Protein AF-A0A1F6UWS8-F1 (afdb_monomer_lite)

Secondary structure (DSSP, 8-state):
--HHHHHHHHHHHHHTTTTTPPPPPGGGHHHH--GGGSTTSSHHHHHHHHHHHHHHH---S------SSSS--

Sequence (73 aa):
MNLRILIVALLFAVFSGCAGLERVQPWQRGELARKAMRPDAYPNDAFLDEHVYFSKESATGGQGIGGGGCGCN

InterPro domains:
  IPR025362 Domain of unknown function DUF4266 [PF14086] (24-73)

Radius of gyration: 22.5 Å; chains: 1; bounding box: 42×28×59 Å

Structure (mmCIF, N/CA/C/O backbone):
data_AF-A0A1F6UWS8-F1
#
_entry.id   AF-A0A1F6UWS8-F1
#
loop_
_atom_site.group_PDB
_atom_site.id
_atom_site.type_symbol
_atom_site.label_atom_id
_atom_site.label_alt_id
_atom_site.label_comp_id
_atom_site.label_asym_id
_atom_site.label_entity_id
_atom_site.label_seq_id
_atom_site.pdbx_PDB_ins_code
_atom_site.Cartn_x
_atom_site.Cartn_y
_atom_site.Cartn_z
_atom_site.occupancy
_atom_site.B_iso_or_equiv
_atom_site.auth_seq_id
_atom_site.auth_comp_id
_atom_site.auth_asym_id
_atom_site.auth_atom_id
_atom_site.pdbx_PDB_model_num
ATOM 1 N N . MET A 1 1 ? -20.554 -6.696 42.806 1.00 65.06 1 MET A N 1
ATOM 2 C CA . MET A 1 1 ? -19.590 -6.402 41.722 1.00 65.06 1 MET A CA 1
ATOM 3 C C . MET A 1 1 ? -19.454 -4.886 41.629 1.00 65.06 1 MET A C 1
ATOM 5 O O . MET A 1 1 ? -20.474 -4.221 41.520 1.00 65.06 1 MET A O 1
ATOM 9 N N . ASN A 1 2 ? -18.254 -4.326 41.804 1.00 89.25 2 ASN A N 1
ATOM 10 C CA . ASN A 1 2 ? -18.081 -2.878 42.000 1.00 89.25 2 ASN A CA 1
ATOM 11 C C . ASN A 1 2 ? -18.277 -2.105 40.684 1.00 89.25 2 ASN A C 1
ATOM 13 O O . ASN A 1 2 ? -17.695 -2.480 39.669 1.00 89.25 2 ASN A O 1
ATOM 17 N N . LEU A 1 3 ? -19.021 -0.991 40.709 1.00 92.44 3 LEU A N 1
ATOM 18 C CA . LEU A 1 3 ? -19.335 -0.164 39.527 1.00 92.44 3 LEU A CA 1
ATOM 19 C C . LEU A 1 3 ? -18.085 0.261 38.732 1.00 92.44 3 LEU A C 1
ATOM 21 O O . LEU A 1 3 ? -18.096 0.275 37.507 1.00 92.44 3 LEU A O 1
ATOM 25 N N . ARG A 1 4 ? -16.971 0.523 39.424 1.00 93.25 4 ARG A N 1
ATOM 26 C CA . ARG A 1 4 ? -15.677 0.845 38.798 1.00 93.25 4 ARG A CA 1
ATOM 27 C C . ARG A 1 4 ? -15.138 -0.284 37.914 1.00 93.25 4 ARG A C 1
ATOM 29 O O . ARG A 1 4 ? -14.590 -0.010 36.855 1.00 93.25 4 ARG A O 1
ATOM 36 N N . ILE A 1 5 ? -15.320 -1.540 38.325 1.00 94.06 5 ILE A N 1
ATOM 37 C CA . ILE A 1 5 ? -14.862 -2.715 37.567 1.00 94.06 5 ILE A CA 1
ATOM 38 C C . ILE A 1 5 ? -15.681 -2.854 36.278 1.00 94.06 5 ILE A C 1
ATOM 40 O O . ILE A 1 5 ? -15.120 -3.134 35.224 1.00 94.06 5 ILE A O 1
ATOM 44 N N . LEU A 1 6 ? -16.989 -2.584 36.345 1.00 94.06 6 LEU A N 1
ATOM 45 C CA . LEU A 1 6 ? -17.876 -2.613 35.178 1.00 94.06 6 LEU A CA 1
ATOM 46 C C . LEU A 1 6 ? -17.502 -1.546 34.141 1.00 94.06 6 LEU A C 1
ATOM 48 O O . LEU A 1 6 ? -17.472 -1.840 32.950 1.00 94.06 6 LEU A O 1
ATOM 52 N N . ILE A 1 7 ? -17.165 -0.332 34.587 1.00 94.69 7 ILE A N 1
ATOM 53 C CA . ILE A 1 7 ? -16.744 0.763 33.697 1.00 94.69 7 ILE A CA 1
ATOM 54 C C . ILE A 1 7 ? -15.438 0.411 32.976 1.00 94.69 7 ILE A C 1
ATOM 56 O O . ILE A 1 7 ? -15.328 0.607 31.768 1.00 94.69 7 ILE A O 1
ATOM 60 N N . VAL A 1 8 ? -14.459 -0.146 33.693 1.00 94.25 8 VAL A N 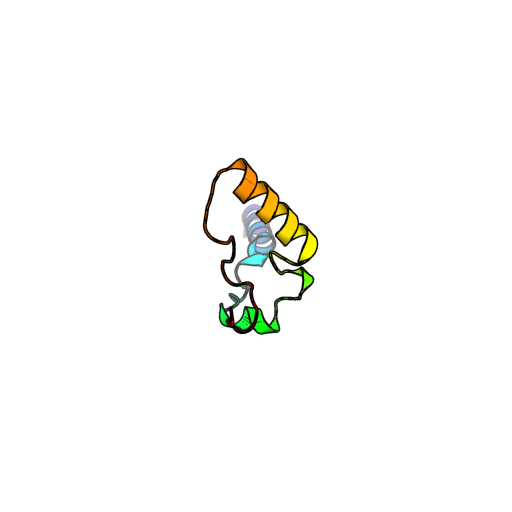1
ATOM 61 C CA . VAL A 1 8 ? -13.177 -0.548 33.094 1.00 94.25 8 VAL A CA 1
ATOM 62 C C . VAL A 1 8 ? -13.372 -1.678 32.082 1.00 94.25 8 VAL A C 1
ATOM 64 O O . VAL A 1 8 ? -12.847 -1.597 30.975 1.00 94.25 8 VAL A O 1
ATOM 67 N N . ALA A 1 9 ? -14.169 -2.696 32.415 1.00 92.12 9 ALA A N 1
ATOM 68 C CA . ALA A 1 9 ? -14.471 -3.791 31.493 1.00 92.12 9 ALA A CA 1
ATOM 69 C C . ALA A 1 9 ? -15.171 -3.299 30.212 1.00 92.12 9 ALA A C 1
ATOM 71 O O . ALA A 1 9 ? -14.832 -3.743 29.115 1.00 92.12 9 ALA A O 1
ATOM 72 N N . LEU A 1 10 ? -16.096 -2.342 30.340 1.00 91.94 10 LEU A N 1
ATOM 73 C CA . LEU A 1 10 ? -16.787 -1.736 29.202 1.00 91.94 10 LEU A CA 1
ATOM 74 C C . LEU A 1 10 ? -15.825 -0.959 28.290 1.00 91.94 10 LEU A C 1
ATOM 76 O O . LEU A 1 10 ? -15.912 -1.080 27.071 1.00 91.94 10 LEU A O 1
ATOM 80 N N . LEU A 1 11 ? -14.879 -0.208 28.861 1.00 92.25 11 LEU A N 1
ATOM 81 C CA . LEU A 1 11 ? -13.864 0.508 28.082 1.00 92.25 11 LEU A CA 1
ATOM 82 C C . LEU A 1 11 ? -12.991 -0.459 27.271 1.00 92.25 11 LEU A C 1
ATOM 84 O O . LEU A 1 11 ? -12.808 -0.257 26.074 1.00 92.25 11 LEU A O 1
ATOM 88 N N . PHE A 1 12 ? -12.511 -1.544 27.883 1.00 90.12 12 PHE A N 1
ATOM 89 C CA . PHE A 1 12 ? -11.719 -2.551 27.167 1.00 90.12 12 PHE A CA 1
ATOM 90 C C . PHE A 1 12 ? -12.496 -3.227 26.031 1.00 90.12 12 PHE A C 1
ATOM 92 O O . PHE A 1 12 ? -11.923 -3.483 24.972 1.00 90.12 12 PHE A O 1
ATOM 99 N N . ALA A 1 13 ? -13.797 -3.471 26.213 1.00 87.75 13 ALA A N 1
ATOM 100 C CA . ALA A 1 13 ? -14.637 -4.036 25.161 1.00 87.75 13 ALA A CA 1
ATOM 101 C C . ALA A 1 13 ? -14.725 -3.108 23.934 1.00 87.75 13 ALA A C 1
ATOM 103 O O . ALA A 1 13 ? -14.579 -3.578 22.806 1.00 87.75 13 ALA A O 1
ATOM 104 N N . VAL A 1 14 ? -14.873 -1.794 24.146 1.00 88.06 14 VAL A N 1
ATOM 105 C CA . VAL A 1 14 ? -14.966 -0.795 23.062 1.00 88.06 14 VAL A CA 1
ATOM 106 C C . VAL A 1 14 ? -13.646 -0.644 22.290 1.00 88.06 14 VAL A C 1
ATOM 108 O O . VAL A 1 14 ? -13.667 -0.423 21.082 1.00 88.06 14 VAL A O 1
ATOM 111 N N . PHE A 1 15 ? -12.493 -0.822 22.943 1.00 85.19 15 PHE A N 1
ATOM 112 C CA . PHE A 1 15 ? -11.176 -0.708 22.296 1.00 85.19 15 PHE A CA 1
ATOM 113 C C . PHE A 1 15 ? -10.647 -2.013 21.666 1.00 85.19 15 PHE A C 1
ATOM 115 O O . PHE A 1 15 ? -9.579 -2.010 21.057 1.00 85.19 15 PHE A O 1
ATOM 122 N N . SER A 1 16 ? -11.379 -3.128 21.754 1.00 83.38 16 SER A N 1
ATOM 123 C CA . SER A 1 16 ? -10.932 -4.438 21.241 1.00 83.38 16 SER A CA 1
ATOM 124 C C . SER A 1 16 ? -11.053 -4.628 19.716 1.00 83.38 16 SER A C 1
ATOM 126 O O . SER A 1 16 ? -10.651 -5.666 19.191 1.00 83.38 16 SER A O 1
ATOM 128 N N . GLY A 1 17 ? -11.578 -3.635 18.989 1.00 78.62 17 GLY A N 1
ATOM 129 C CA . GLY A 1 17 ? -12.109 -3.793 17.626 1.00 78.62 17 GLY A CA 1
ATOM 130 C C . GLY A 1 17 ? -11.161 -4.363 16.561 1.00 78.62 17 GLY A C 1
ATOM 131 O O . GLY A 1 17 ? -11.631 -4.967 15.603 1.00 78.62 17 GLY A O 1
ATOM 132 N N . CYS A 1 18 ? -9.842 -4.233 16.718 1.00 79.50 18 CYS A N 1
ATOM 133 C CA . CYS A 1 18 ? -8.878 -4.740 15.732 1.00 79.50 18 CYS A CA 1
ATOM 134 C C . CYS A 1 18 ? -8.287 -6.117 16.078 1.00 79.50 18 CYS A C 1
ATOM 136 O O . CYS A 1 18 ? -7.530 -6.665 15.280 1.00 79.50 18 CYS A O 1
ATOM 138 N N . ALA A 1 19 ? -8.605 -6.691 17.244 1.00 79.44 19 ALA A N 1
ATOM 139 C CA . ALA A 1 19 ? -7.978 -7.930 17.719 1.00 79.44 19 ALA A CA 1
ATOM 140 C C . ALA A 1 19 ? -8.412 -9.189 16.939 1.00 79.44 19 ALA A C 1
ATOM 142 O O . ALA A 1 19 ? -7.707 -10.193 16.969 1.00 79.44 19 ALA A O 1
ATOM 143 N N . GLY A 1 20 ? -9.555 -9.139 16.245 1.00 77.56 20 GLY A N 1
ATOM 144 C CA . GLY A 1 20 ? -10.124 -10.263 15.489 1.00 77.56 20 GLY A CA 1
ATOM 145 C C . GLY A 1 20 ? -10.012 -10.147 13.968 1.00 77.56 20 GLY A C 1
ATOM 146 O O . GLY A 1 20 ? -10.645 -10.925 13.262 1.00 77.56 20 GLY A O 1
ATOM 147 N N . LEU A 1 21 ? -9.268 -9.167 13.448 1.00 84.06 21 LEU A N 1
ATOM 148 C CA . LEU A 1 21 ? -9.120 -8.993 12.003 1.00 84.06 21 LEU A CA 1
ATOM 149 C C . LEU A 1 21 ? -8.259 -10.120 11.421 1.00 84.06 21 LEU A C 1
ATOM 151 O O . LEU A 1 21 ? -7.120 -10.330 11.842 1.00 84.06 21 LEU A O 1
ATOM 155 N N . GLU A 1 22 ? -8.795 -10.830 10.429 1.00 84.62 22 GLU A N 1
ATOM 156 C CA . GLU A 1 22 ? -8.043 -11.849 9.705 1.00 84.62 22 GLU A CA 1
ATOM 157 C C . GLU A 1 22 ? -6.909 -11.200 8.905 1.00 84.62 22 GLU A C 1
ATOM 159 O O . GLU A 1 22 ? -7.099 -10.202 8.202 1.00 84.62 22 GLU A O 1
ATOM 164 N N . ARG A 1 23 ? -5.693 -11.745 9.032 1.00 83.56 23 ARG A N 1
ATOM 165 C CA . ARG A 1 23 ? -4.543 -11.222 8.293 1.00 83.56 23 ARG A CA 1
ATOM 166 C C . ARG A 1 23 ? -4.648 -11.612 6.825 1.00 83.56 23 ARG A C 1
ATOM 168 O O . ARG A 1 23 ? -4.613 -12.792 6.495 1.00 83.56 23 ARG A O 1
ATOM 175 N N . VAL A 1 24 ? -4.681 -10.603 5.958 1.00 83.62 24 VAL A N 1
ATOM 176 C CA . VAL A 1 24 ? -4.620 -10.782 4.506 1.00 83.62 24 VAL A CA 1
ATOM 177 C C . VAL A 1 24 ? -3.280 -11.409 4.120 1.00 83.62 24 VAL A C 1
ATOM 179 O O . VAL A 1 24 ? -2.210 -10.899 4.461 1.00 83.62 24 VAL A O 1
ATOM 182 N N . GLN A 1 25 ? -3.340 -12.523 3.403 1.00 86.00 25 GLN A N 1
ATOM 183 C CA . GLN A 1 25 ? -2.177 -13.257 2.927 1.00 86.00 25 GLN A CA 1
ATOM 184 C C . GLN A 1 25 ? -1.562 -12.567 1.693 1.00 86.00 25 GLN A C 1
ATOM 186 O O . GLN A 1 25 ? -2.287 -11.974 0.890 1.00 86.00 25 GLN A O 1
ATOM 191 N N . PRO A 1 26 ? -0.234 -12.651 1.476 1.00 78.19 26 PRO A N 1
ATOM 192 C CA . PRO A 1 26 ? 0.445 -11.909 0.408 1.00 78.19 26 PRO A CA 1
ATOM 193 C C . PRO A 1 26 ? -0.106 -12.126 -1.010 1.00 78.19 26 PRO A C 1
ATOM 195 O O . PRO A 1 26 ? -0.048 -11.196 -1.818 1.00 78.19 26 PRO A O 1
ATOM 198 N N . TRP A 1 27 ? -0.633 -13.318 -1.308 1.00 80.38 27 TRP A N 1
ATOM 199 C CA . TRP A 1 27 ? -1.219 -13.686 -2.605 1.00 80.38 27 TRP A CA 1
ATOM 200 C C . TRP A 1 27 ? -2.646 -13.170 -2.807 1.00 80.38 27 TRP A C 1
ATOM 202 O O . TRP A 1 27 ? -3.049 -12.935 -3.941 1.00 80.38 27 TRP A O 1
ATOM 212 N N . GLN A 1 28 ? -3.388 -12.900 -1.728 1.00 83.62 28 GLN A N 1
ATOM 213 C CA . GLN A 1 28 ? -4.729 -12.310 -1.812 1.00 83.62 28 GLN A CA 1
ATOM 214 C C .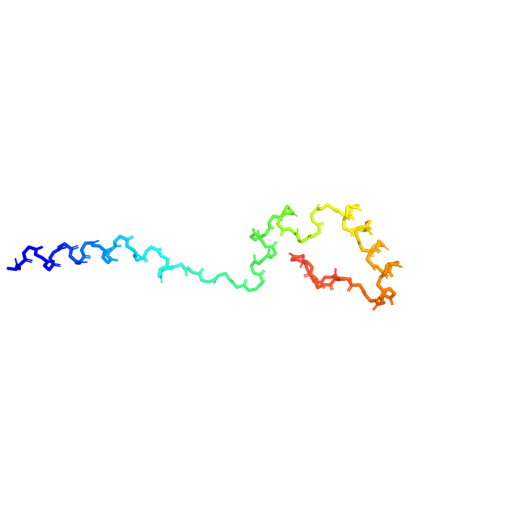 GLN A 1 28 ? -4.693 -10.864 -2.329 1.00 83.62 28 GLN A C 1
ATOM 216 O O . GLN A 1 28 ? -5.721 -10.323 -2.731 1.00 83.62 28 GLN A O 1
ATOM 221 N N . ARG A 1 29 ? -3.509 -10.233 -2.377 1.00 77.88 29 ARG A N 1
ATOM 222 C CA . ARG A 1 29 ? -3.328 -8.911 -2.991 1.00 77.88 29 ARG A CA 1
ATOM 223 C C . ARG A 1 29 ? -3.793 -8.873 -4.447 1.00 77.88 29 ARG A C 1
ATOM 225 O O . ARG A 1 29 ? -4.337 -7.852 -4.839 1.00 77.88 29 ARG A O 1
ATOM 232 N N . GLY A 1 30 ? -3.647 -9.962 -5.207 1.00 74.69 30 GLY A N 1
ATOM 233 C CA . GLY A 1 30 ? -4.091 -10.008 -6.606 1.00 74.69 30 GLY A CA 1
ATOM 234 C C . GLY A 1 30 ? -5.608 -9.861 -6.785 1.00 74.69 30 GLY A C 1
ATOM 235 O O . GLY A 1 30 ? -6.052 -9.390 -7.827 1.00 74.69 30 GLY A O 1
ATOM 236 N N . GLU A 1 31 ? -6.396 -10.220 -5.769 1.00 84.50 31 GLU A N 1
ATOM 237 C CA . GLU A 1 31 ? -7.864 -10.156 -5.809 1.00 84.50 31 GLU A CA 1
ATOM 238 C C . GLU A 1 31 ? -8.420 -8.962 -5.022 1.00 84.50 31 GLU A C 1
ATOM 240 O O . GLU A 1 31 ? -9.392 -8.331 -5.437 1.00 84.50 31 GLU A O 1
ATOM 245 N N . LEU A 1 32 ? -7.800 -8.630 -3.886 1.00 85.56 32 LEU A N 1
ATOM 246 C CA . LEU A 1 32 ? -8.280 -7.586 -2.977 1.00 85.56 32 LEU A CA 1
ATOM 247 C C . LEU A 1 32 ? -7.779 -6.184 -3.349 1.00 85.56 32 LEU A C 1
ATOM 249 O O . LEU A 1 32 ? -8.433 -5.192 -3.012 1.00 85.56 32 LEU A O 1
ATOM 253 N N . ALA A 1 33 ? -6.628 -6.069 -4.022 1.00 84.50 33 ALA A N 1
ATOM 254 C CA . ALA A 1 33 ? -6.076 -4.773 -4.398 1.00 84.50 33 ALA A CA 1
ATOM 255 C C . ALA A 1 33 ? -6.754 -4.231 -5.661 1.00 84.50 33 ALA A C 1
ATOM 257 O O . ALA A 1 33 ? -6.784 -4.857 -6.719 1.00 84.50 33 ALA A O 1
ATOM 258 N N . ARG A 1 34 ? -7.263 -3.002 -5.574 1.00 86.00 34 ARG A N 1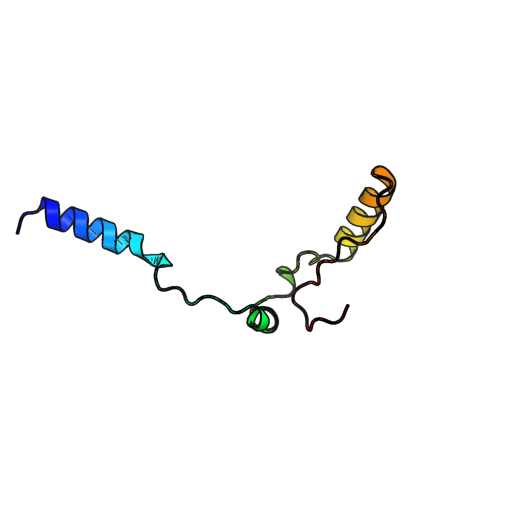
ATOM 259 C CA . ARG A 1 34 ? -7.778 -2.274 -6.740 1.00 86.00 34 ARG A CA 1
ATOM 260 C C . ARG A 1 34 ? -6.621 -1.649 -7.514 1.00 86.00 34 ARG A C 1
ATOM 262 O O . ARG A 1 34 ? -5.600 -1.301 -6.930 1.00 86.00 34 ARG A O 1
ATOM 269 N N . LYS A 1 35 ? -6.824 -1.368 -8.807 1.00 80.44 35 LYS A N 1
ATOM 270 C CA . LYS A 1 35 ? -5.834 -0.655 -9.643 1.00 80.44 35 LYS A CA 1
ATOM 271 C C . LYS A 1 35 ? -5.363 0.671 -9.024 1.00 80.44 35 LYS A C 1
ATOM 273 O O . LYS A 1 35 ? -4.187 0.984 -9.108 1.00 80.44 35 LYS A O 1
ATOM 278 N N . ALA A 1 36 ? -6.258 1.401 -8.356 1.00 83.81 36 ALA A N 1
ATOM 279 C CA . ALA A 1 36 ? -5.943 2.666 -7.687 1.00 83.81 36 ALA A CA 1
ATOM 280 C C . ALA A 1 36 ? -5.095 2.519 -6.405 1.00 83.81 36 ALA A C 1
ATOM 282 O O . ALA A 1 36 ? -4.594 3.512 -5.899 1.00 83.81 36 ALA A O 1
ATOM 283 N N . MET A 1 37 ? -4.948 1.305 -5.863 1.00 83.06 37 MET A N 1
ATOM 284 C CA . MET A 1 37 ? -4.100 1.018 -4.695 1.00 83.06 37 MET A CA 1
ATOM 285 C C . MET A 1 37 ? -2.660 0.671 -5.097 1.00 83.06 37 MET A C 1
ATOM 287 O O . MET A 1 37 ? -1.840 0.346 -4.240 1.00 83.06 37 MET A O 1
ATOM 291 N N . ARG A 1 38 ? -2.357 0.680 -6.401 1.00 78.56 38 ARG A N 1
ATOM 292 C CA . ARG A 1 38 ? -1.003 0.471 -6.898 1.00 78.56 38 ARG A CA 1
ATOM 293 C C . ARG A 1 38 ? -0.105 1.652 -6.505 1.00 78.56 38 ARG A C 1
ATOM 295 O O . ARG A 1 38 ? -0.569 2.788 -6.587 1.00 78.56 38 ARG A O 1
ATOM 302 N N . PRO A 1 39 ? 1.173 1.410 -6.158 1.00 77.12 39 PRO A N 1
ATOM 303 C CA . PRO A 1 39 ? 2.148 2.484 -5.941 1.00 77.12 39 PRO A CA 1
ATOM 304 C C . PRO A 1 39 ? 2.278 3.421 -7.151 1.00 77.12 39 PRO A C 1
ATOM 306 O O . PRO A 1 39 ? 2.486 4.615 -6.994 1.00 77.12 39 PRO A O 1
ATOM 309 N N . ASP A 1 40 ? 2.086 2.875 -8.351 1.00 79.25 40 ASP A N 1
ATOM 310 C CA . ASP A 1 40 ? 2.176 3.531 -9.653 1.00 79.25 40 ASP A CA 1
ATOM 311 C C . ASP A 1 40 ? 0.797 3.654 -10.329 1.00 79.25 40 ASP A C 1
ATOM 313 O O . ASP A 1 40 ? 0.636 3.392 -11.522 1.00 79.25 40 ASP A O 1
ATOM 317 N N . ALA A 1 41 ? -0.242 4.010 -9.563 1.00 83.31 41 ALA A N 1
ATOM 318 C CA . ALA A 1 41 ? -1.613 4.111 -10.077 1.00 83.31 41 ALA A CA 1
ATOM 319 C C . ALA A 1 41 ? -1.746 5.045 -11.301 1.00 83.31 41 ALA A C 1
ATOM 321 O O . ALA A 1 41 ? -2.615 4.818 -12.148 1.00 83.31 41 ALA A O 1
ATOM 322 N N . TYR A 1 42 ? -0.868 6.048 -11.405 1.00 88.69 42 TYR A N 1
ATOM 323 C CA . TYR A 1 42 ? -0.745 6.964 -12.536 1.00 88.69 42 TYR A CA 1
ATOM 324 C C . TYR A 1 42 ? 0.612 6.745 -13.224 1.00 88.69 42 TYR A C 1
ATOM 326 O O . TYR A 1 42 ? 1.621 7.294 -12.784 1.00 88.69 42 TYR A O 1
ATOM 334 N N . PRO A 1 43 ? 0.672 5.934 -14.295 1.00 82.44 43 PRO A N 1
ATOM 335 C CA . PRO A 1 43 ? 1.944 5.491 -14.867 1.00 82.44 43 PRO A CA 1
ATOM 336 C C . PRO A 1 43 ? 2.760 6.630 -15.489 1.00 82.44 43 PRO A C 1
ATOM 338 O O . PRO A 1 43 ? 3.984 6.581 -15.467 1.00 82.44 43 PRO A O 1
ATOM 341 N N . ASN A 1 44 ? 2.100 7.665 -16.019 1.00 89.94 44 ASN A N 1
ATOM 342 C CA . ASN A 1 44 ? 2.795 8.821 -16.587 1.00 89.94 44 ASN A CA 1
ATOM 343 C C . ASN A 1 44 ? 3.478 9.658 -15.502 1.00 89.94 44 ASN A C 1
ATOM 345 O O . ASN A 1 44 ? 4.616 10.075 -15.686 1.00 89.94 44 ASN A O 1
ATOM 349 N N . ASP A 1 45 ? 2.799 9.866 -14.373 1.00 90.31 45 ASP A N 1
ATOM 350 C CA . ASP A 1 45 ? 3.342 10.633 -13.252 1.00 90.31 45 ASP A CA 1
ATOM 351 C C . ASP A 1 45 ? 4.518 9.874 -12.631 1.00 90.31 45 ASP A C 1
ATOM 353 O O . ASP A 1 45 ? 5.598 10.433 -12.471 1.00 90.31 45 ASP A O 1
ATOM 357 N N . ALA A 1 46 ? 4.352 8.564 -12.410 1.00 87.06 46 ALA A N 1
ATOM 358 C CA . ALA A 1 46 ? 5.416 7.700 -11.906 1.00 87.06 46 ALA A CA 1
ATOM 359 C C . ALA A 1 46 ? 6.654 7.697 -12.822 1.00 87.06 46 ALA A C 1
ATOM 361 O O . ALA A 1 46 ? 7.779 7.802 -12.340 1.00 87.06 46 ALA A O 1
ATOM 362 N N . PHE A 1 47 ? 6.453 7.628 -14.144 1.00 86.06 47 PHE A N 1
ATOM 363 C CA . PHE A 1 47 ? 7.545 7.707 -15.117 1.00 86.06 47 PHE A CA 1
ATOM 364 C C . PHE A 1 47 ? 8.278 9.053 -15.060 1.00 86.06 47 PHE A C 1
ATOM 366 O O . PHE A 1 47 ? 9.508 9.094 -15.103 1.00 86.06 47 PHE A O 1
ATOM 373 N N . LEU A 1 48 ? 7.535 10.159 -14.983 1.00 89.94 48 LEU A N 1
ATOM 374 C CA . LEU A 1 48 ? 8.117 11.498 -14.916 1.00 89.94 48 LEU A CA 1
ATOM 375 C C . LEU A 1 48 ? 8.919 11.696 -13.627 1.00 89.94 48 LEU A C 1
ATOM 377 O O . LEU A 1 48 ? 10.044 12.196 -13.688 1.00 89.94 48 LEU A O 1
ATOM 381 N N . ASP A 1 49 ? 8.375 11.267 -12.490 1.00 88.31 49 ASP A N 1
ATOM 382 C CA . ASP A 1 49 ? 9.054 11.334 -11.197 1.00 88.31 49 ASP A CA 1
ATOM 383 C C . ASP A 1 49 ? 10.350 10.517 -11.207 1.00 88.31 49 ASP A C 1
ATOM 385 O O . ASP A 1 49 ? 11.401 11.006 -10.785 1.00 88.31 49 ASP A O 1
ATOM 389 N N . GLU A 1 50 ? 10.309 9.306 -11.764 1.00 85.94 50 GLU A N 1
ATOM 390 C CA . GLU A 1 50 ? 11.482 8.443 -11.895 1.00 85.94 50 GLU A CA 1
ATOM 391 C C . GLU A 1 50 ? 12.540 9.047 -12.833 1.00 85.94 50 GLU A C 1
ATOM 393 O O . GLU A 1 50 ? 13.730 9.080 -12.503 1.00 85.94 50 GLU A O 1
ATOM 398 N N . HIS A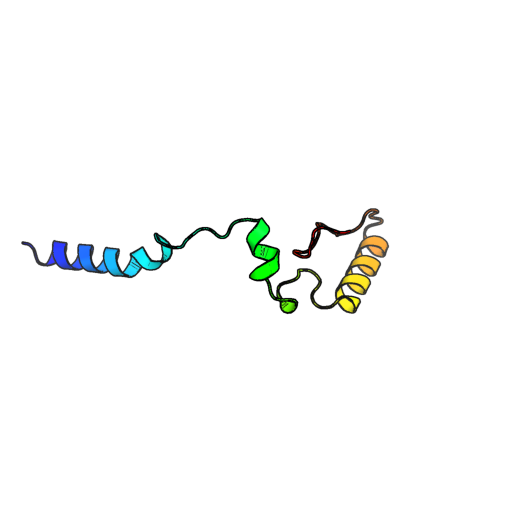 1 51 ? 12.118 9.613 -13.967 1.00 86.75 51 HIS A N 1
ATOM 399 C CA . HIS A 1 51 ? 13.016 10.296 -14.895 1.00 86.75 51 HIS A CA 1
ATOM 400 C C . HIS A 1 51 ? 13.721 11.491 -14.239 1.00 86.75 51 HIS A C 1
ATOM 402 O O . HIS A 1 51 ? 14.937 11.662 -14.390 1.00 86.75 51 HIS A O 1
ATOM 408 N N . VAL A 1 52 ? 12.980 12.308 -13.486 1.00 90.06 52 VAL A N 1
ATOM 409 C CA . VAL A 1 52 ? 13.541 13.444 -12.743 1.00 90.06 52 VAL A CA 1
ATOM 410 C C . VAL A 1 52 ? 14.494 12.960 -11.652 1.00 90.06 52 VAL A C 1
ATOM 412 O O . VAL A 1 52 ? 15.579 13.527 -11.511 1.00 90.06 52 VAL A O 1
ATOM 415 N N . TYR A 1 53 ? 14.124 11.917 -10.907 1.00 87.00 53 TYR A N 1
ATOM 416 C CA . TYR A 1 53 ? 14.935 11.363 -9.824 1.00 87.00 53 TYR A CA 1
ATOM 417 C C . TYR A 1 53 ? 16.289 10.846 -10.324 1.00 87.00 53 TYR A C 1
ATOM 419 O O . TYR A 1 53 ? 17.326 11.274 -9.819 1.00 87.00 53 TYR A O 1
ATOM 427 N N . PHE A 1 54 ? 16.317 10.014 -11.371 1.00 85.31 54 PHE A N 1
ATOM 428 C CA . PHE A 1 54 ? 17.583 9.527 -11.937 1.00 85.31 54 PHE A CA 1
ATOM 429 C C . PHE A 1 54 ? 18.440 10.642 -12.522 1.00 85.31 54 PHE A C 1
ATOM 431 O O . PHE A 1 54 ? 19.660 10.633 -12.357 1.00 85.31 54 PHE A O 1
ATOM 438 N N . SER A 1 55 ? 17.803 11.624 -13.161 1.00 88.25 55 SER A N 1
ATOM 439 C CA . SER A 1 55 ? 18.515 12.764 -13.740 1.00 88.25 55 SER A CA 1
ATOM 440 C C . SER A 1 55 ? 19.181 13.634 -12.673 1.00 88.25 55 SER A C 1
ATOM 442 O O . SER A 1 55 ? 20.258 14.175 -12.914 1.00 88.25 55 SER A O 1
ATOM 444 N N . LYS A 1 56 ? 18.556 13.785 -11.499 1.00 90.00 56 LYS A N 1
ATOM 445 C CA . LYS A 1 56 ? 19.078 14.630 -10.414 1.00 90.00 56 LYS A CA 1
ATOM 446 C C . LYS A 1 56 ? 20.070 13.908 -9.518 1.00 90.00 56 LYS A C 1
ATOM 448 O O . LYS A 1 56 ? 21.109 14.469 -9.191 1.00 90.00 56 LYS A O 1
ATOM 453 N N . GLU A 1 57 ? 19.772 12.669 -9.158 1.00 86.56 57 GLU A N 1
ATOM 454 C CA . GLU A 1 57 ? 20.561 11.927 -8.173 1.00 86.56 57 GLU A CA 1
ATOM 455 C C . GLU A 1 57 ? 21.689 11.107 -8.813 1.00 86.56 57 GLU A C 1
ATOM 457 O O . GLU A 1 57 ? 22.421 10.413 -8.112 1.00 86.56 57 GLU A O 1
ATOM 462 N N . SER A 1 58 ? 21.835 11.148 -10.148 1.00 82.44 58 SER A N 1
ATOM 463 C CA . SER A 1 58 ? 22.725 10.246 -10.906 1.00 82.44 58 SER A CA 1
ATOM 464 C C . SER A 1 58 ? 22.535 8.772 -10.517 1.00 82.44 58 SER A C 1
ATOM 466 O O . SER A 1 58 ? 23.456 7.957 -10.598 1.00 82.44 58 SER A O 1
ATOM 468 N N . ALA A 1 59 ? 21.334 8.436 -10.046 1.00 73.88 59 ALA A N 1
ATOM 469 C CA . ALA A 1 59 ? 20.981 7.106 -9.602 1.00 73.88 59 ALA A CA 1
ATOM 470 C C . ALA A 1 59 ? 20.678 6.229 -10.822 1.00 73.88 59 ALA A C 1
ATOM 472 O O . ALA A 1 59 ? 20.170 6.695 -11.841 1.00 73.88 59 ALA A O 1
ATOM 473 N N . THR A 1 60 ? 21.010 4.945 -10.720 1.00 67.62 60 THR A N 1
ATOM 474 C CA . THR A 1 60 ? 20.755 3.950 -11.766 1.00 67.62 60 THR A CA 1
ATOM 475 C C . THR A 1 60 ? 20.062 2.742 -11.141 1.00 67.62 60 THR A C 1
ATOM 477 O O . THR A 1 60 ? 20.468 2.275 -10.078 1.00 67.62 60 THR A O 1
ATOM 480 N N . GLY A 1 61 ? 19.003 2.248 -11.789 1.00 65.75 61 GLY A N 1
ATOM 481 C CA . GLY A 1 61 ? 18.185 1.125 -11.310 1.00 65.75 61 GLY A CA 1
ATOM 482 C C . GLY A 1 61 ? 16.757 1.544 -10.948 1.00 65.75 61 GLY A C 1
ATOM 483 O O . GLY A 1 61 ? 16.571 2.487 -10.193 1.00 65.75 61 GLY A O 1
ATOM 484 N N . GLY A 1 62 ? 15.764 0.841 -11.506 1.00 64.50 62 GLY A N 1
ATOM 485 C CA . GLY A 1 62 ? 14.340 1.189 -11.423 1.00 64.50 62 GLY A CA 1
ATOM 486 C C . GLY A 1 62 ? 13.736 1.134 -10.012 1.00 64.50 62 GLY A C 1
ATOM 487 O O . GLY A 1 62 ? 14.111 0.283 -9.206 1.00 64.50 62 GLY A O 1
ATOM 488 N N . GLN A 1 63 ? 12.734 1.974 -9.741 1.00 64.38 63 GLN A N 1
ATOM 489 C CA . GLN A 1 63 ? 11.931 1.999 -8.499 1.00 64.38 63 GLN A CA 1
ATOM 490 C C . GLN A 1 63 ? 11.029 0.755 -8.307 1.00 64.38 63 GLN A C 1
ATOM 492 O O . GLN A 1 63 ? 10.337 0.625 -7.295 1.00 64.38 63 GLN A O 1
ATOM 497 N N . GLY A 1 64 ? 11.006 -0.168 -9.271 1.00 60.41 64 GLY A N 1
ATOM 498 C CA . GLY A 1 64 ? 10.060 -1.280 -9.331 1.00 60.41 64 GLY A CA 1
ATOM 499 C C . GLY A 1 64 ? 10.301 -2.390 -8.304 1.00 60.41 64 GLY A C 1
ATOM 500 O O . GLY A 1 64 ? 10.832 -3.447 -8.638 1.00 60.41 64 GLY A O 1
ATOM 501 N N . ILE A 1 65 ? 9.804 -2.223 -7.078 1.00 55.00 65 ILE A N 1
ATOM 502 C CA . ILE A 1 65 ? 9.339 -3.362 -6.273 1.00 55.00 65 ILE A CA 1
ATOM 503 C C . ILE A 1 65 ? 7.957 -3.750 -6.800 1.00 55.00 65 ILE A C 1
ATOM 505 O O . ILE A 1 65 ? 6.999 -3.003 -6.621 1.00 55.00 65 ILE A O 1
ATOM 509 N N . GLY A 1 66 ? 7.880 -4.884 -7.506 1.00 55.62 66 GLY A N 1
ATOM 510 C CA . GLY A 1 66 ? 6.705 -5.332 -8.261 1.00 55.62 66 GLY A CA 1
ATOM 511 C C . GLY A 1 66 ? 5.372 -4.971 -7.600 1.00 55.62 66 GLY A C 1
ATOM 512 O O . GLY A 1 66 ? 5.062 -5.415 -6.489 1.00 55.62 66 GLY A O 1
ATOM 513 N N . GLY A 1 67 ? 4.588 -4.139 -8.292 1.00 57.62 67 GLY A N 1
ATOM 514 C CA . GLY A 1 67 ? 3.216 -3.833 -7.907 1.00 57.62 67 GLY A CA 1
ATOM 515 C C . GLY A 1 67 ? 2.389 -5.118 -7.810 1.00 57.62 67 GLY A C 1
ATOM 516 O O . GLY A 1 67 ? 2.712 -6.120 -8.444 1.00 57.62 67 GLY A O 1
ATOM 517 N N . GLY A 1 68 ? 1.322 -5.100 -7.006 1.00 50.69 68 GLY A N 1
ATOM 518 C CA . GLY A 1 68 ? 0.470 -6.260 -6.686 1.00 50.69 68 GLY A CA 1
ATOM 519 C C . GLY A 1 68 ? -0.360 -6.844 -7.844 1.00 50.69 68 GLY A C 1
ATOM 520 O O . GLY A 1 68 ? -1.527 -7.158 -7.638 1.00 50.69 68 GLY A O 1
ATOM 521 N N . GLY A 1 69 ? 0.204 -6.953 -9.049 1.00 57.38 69 GLY A N 1
ATOM 522 C CA . GLY A 1 69 ? -0.285 -7.777 -10.157 1.00 57.38 69 GLY A CA 1
ATOM 523 C C . GLY A 1 69 ? 0.300 -9.196 -10.115 1.00 57.38 69 GLY A C 1
ATOM 524 O O . GLY A 1 69 ? 0.967 -9.563 -9.151 1.00 57.38 69 GLY A O 1
ATOM 525 N N . CYS A 1 70 ? 0.071 -9.994 -11.165 1.00 56.28 70 CYS A N 1
ATOM 526 C CA . CYS A 1 70 ? 0.422 -11.425 -11.271 1.00 56.28 70 CYS A CA 1
ATOM 527 C C . CYS A 1 70 ? 1.927 -11.776 -11.186 1.00 56.28 70 CYS A C 1
ATOM 529 O O . CYS A 1 70 ? 2.308 -12.899 -11.501 1.00 56.28 70 CYS A O 1
ATOM 531 N N . GLY A 1 71 ? 2.786 -10.849 -10.760 1.00 49.38 71 GLY A N 1
ATOM 532 C CA . GLY A 1 71 ? 4.215 -11.089 -10.572 1.00 49.38 71 GLY A CA 1
ATOM 533 C C . GLY A 1 71 ? 5.038 -11.087 -11.859 1.00 49.38 71 GLY A C 1
ATOM 534 O O . GLY A 1 71 ? 6.224 -11.392 -11.802 1.00 49.38 71 GLY A O 1
ATOM 535 N N . CYS A 1 72 ? 4.454 -10.728 -13.002 1.00 40.66 72 CYS A N 1
ATOM 536 C CA . CYS A 1 72 ? 5.208 -10.484 -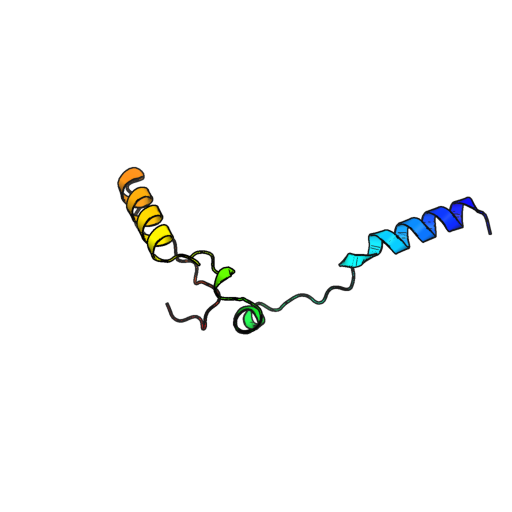14.227 1.00 40.66 72 CYS A CA 1
ATOM 537 C C . CYS A 1 72 ? 5.696 -9.028 -14.232 1.00 40.66 72 CYS A C 1
ATOM 539 O O . CYS A 1 72 ? 4.918 -8.124 -14.538 1.00 40.66 72 CYS A O 1
ATOM 541 N N . ASN A 1 73 ? 6.958 -8.821 -13.842 1.00 44.72 73 AS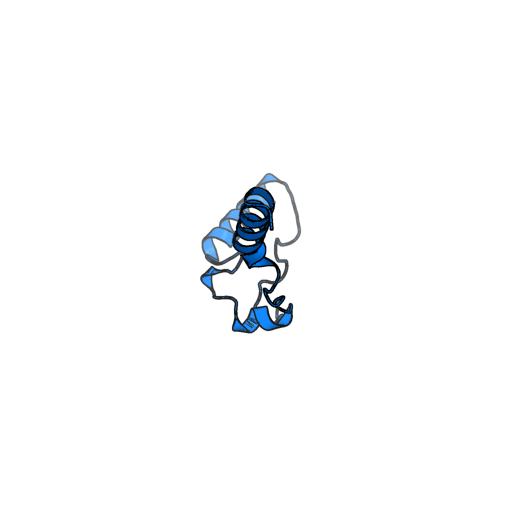N A N 1
ATOM 542 C CA . ASN A 1 73 ? 7.780 -7.770 -14.452 1.00 44.72 73 ASN A CA 1
ATOM 543 C C . ASN A 1 73 ? 8.116 -8.197 -15.883 1.00 44.72 73 ASN A C 1
ATOM 545 O O . ASN A 1 73 ? 8.412 -9.402 -16.060 1.00 44.72 73 ASN A O 1
#

pLDDT: mean 79.65, std 12.89, range [40.66, 94.69]

Foldseek 3Di:
DDPVVVVVVVVCVVPCVPVPDDDDDLLCLQVPPDCCNWPCSPVVVQVVVQVVCCVVVVDDDDPDPDTSHPPDD

Organism: NCBI:txid1817755